Protein AF-A0A9D5ZMN6-F1 (afdb_monomer_lite)

Structure (mmCIF, N/CA/C/O backbone):
data_AF-A0A9D5ZMN6-F1
#
_entry.id   AF-A0A9D5ZMN6-F1
#
loop_
_atom_site.group_PDB
_atom_site.id
_atom_site.type_symbol
_atom_site.label_atom_id
_atom_site.label_alt_id
_atom_site.label_comp_id
_atom_site.label_asym_id
_atom_site.label_entity_id
_atom_site.label_seq_id
_atom_site.pdbx_PDB_ins_code
_atom_site.Cartn_x
_atom_site.Cart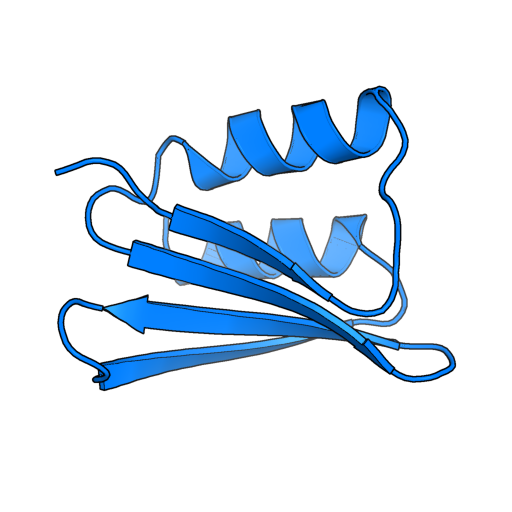n_y
_atom_site.Cartn_z
_atom_site.occupancy
_atom_site.B_iso_or_equiv
_atom_site.auth_seq_id
_atom_site.auth_comp_id
_atom_site.auth_asym_id
_atom_site.auth_atom_id
_atom_site.pdbx_PDB_model_num
ATOM 1 N N . MET A 1 1 ? 15.652 4.244 -13.703 1.00 55.41 1 MET A N 1
ATOM 2 C CA . MET A 1 1 ? 14.237 4.694 -13.673 1.00 55.41 1 MET A CA 1
ATOM 3 C C . MET A 1 1 ? 13.772 4.753 -12.220 1.00 55.41 1 MET A C 1
ATOM 5 O O . MET A 1 1 ? 14.163 3.882 -11.455 1.00 55.41 1 MET A O 1
ATOM 9 N N . ARG A 1 2 ? 13.018 5.781 -11.803 1.00 62.53 2 ARG A N 1
ATOM 10 C CA . ARG A 1 2 ? 12.535 5.907 -10.412 1.00 62.53 2 ARG A CA 1
ATOM 11 C C . ARG A 1 2 ? 11.230 5.134 -10.222 1.00 62.53 2 ARG A C 1
ATOM 13 O O . ARG A 1 2 ? 10.381 5.144 -11.107 1.00 62.53 2 ARG A O 1
ATOM 20 N N . SER A 1 3 ? 11.080 4.505 -9.065 1.00 70.75 3 SER A N 1
ATOM 21 C CA . SER A 1 3 ? 9.862 3.803 -8.661 1.00 70.75 3 SER A CA 1
ATOM 22 C C . SER A 1 3 ? 8.724 4.793 -8.436 1.00 70.75 3 SER A C 1
ATOM 24 O O . SER A 1 3 ? 8.931 5.866 -7.862 1.00 70.75 3 SER A O 1
ATOM 26 N N . LEU A 1 4 ? 7.522 4.444 -8.888 1.00 82.44 4 LEU A N 1
ATOM 27 C CA . LEU A 1 4 ? 6.348 5.305 -8.780 1.00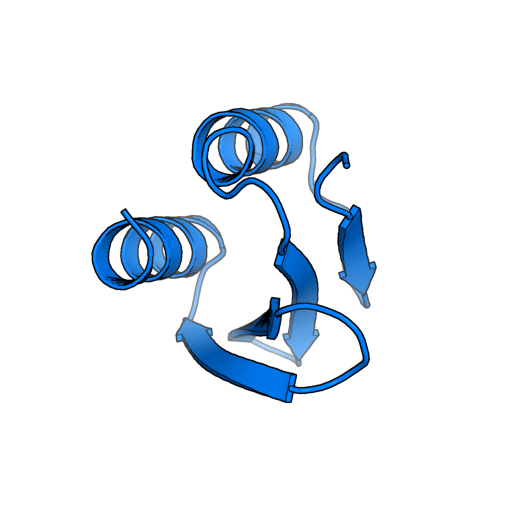 82.44 4 LEU A CA 1
ATOM 28 C C . LEU A 1 4 ? 5.459 4.810 -7.643 1.00 82.44 4 LEU A C 1
ATOM 30 O O . LEU A 1 4 ? 4.932 3.706 -7.718 1.00 82.44 4 LEU A O 1
ATOM 34 N N . ILE A 1 5 ? 5.254 5.632 -6.614 1.00 85.88 5 ILE A N 1
ATOM 35 C CA . ILE A 1 5 ? 4.373 5.297 -5.488 1.00 85.88 5 ILE A CA 1
ATOM 36 C C . ILE A 1 5 ? 3.102 6.136 -5.592 1.00 85.88 5 ILE A C 1
ATOM 38 O O . ILE A 1 5 ? 3.163 7.367 -5.599 1.00 85.88 5 ILE A O 1
ATOM 42 N N . LYS A 1 6 ? 1.942 5.479 -5.655 1.00 88.75 6 LYS A N 1
ATOM 43 C CA . LYS A 1 6 ? 0.625 6.131 -5.680 1.00 88.75 6 LYS A CA 1
ATOM 44 C C . LYS A 1 6 ? -0.195 5.711 -4.469 1.00 88.75 6 LYS A C 1
ATOM 46 O O . LYS A 1 6 ? -0.351 4.523 -4.217 1.00 88.75 6 LYS A O 1
ATOM 51 N N . PHE A 1 7 ? -0.770 6.683 -3.769 1.00 89.81 7 PHE A N 1
ATOM 52 C CA . PHE A 1 7 ? -1.721 6.455 -2.681 1.00 89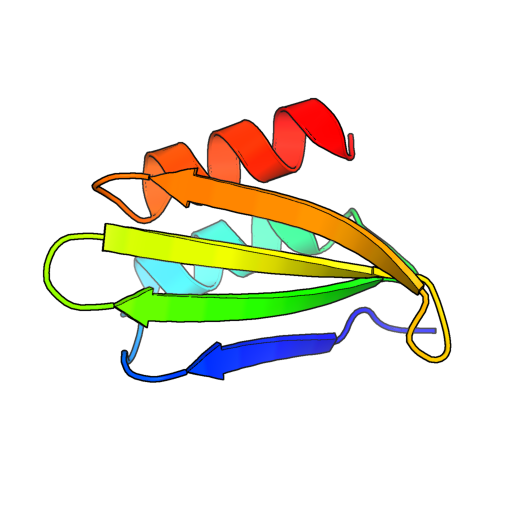.81 7 PHE A CA 1
ATOM 53 C C . PHE A 1 7 ? -3.144 6.714 -3.192 1.00 89.81 7 PHE A C 1
ATOM 55 O O . PHE A 1 7 ? -3.401 7.765 -3.778 1.00 89.81 7 PHE A O 1
ATOM 62 N N . LYS A 1 8 ? -4.063 5.765 -2.999 1.00 91.88 8 LYS A N 1
ATOM 63 C CA . LYS A 1 8 ? -5.475 5.858 -3.398 1.00 91.88 8 LYS A CA 1
ATOM 64 C C . LYS A 1 8 ? -6.387 5.663 -2.192 1.00 91.88 8 LYS A C 1
ATOM 66 O O . LYS A 1 8 ? -6.177 4.758 -1.393 1.00 91.88 8 LYS A O 1
ATOM 71 N N . ASN A 1 9 ? -7.440 6.468 -2.093 1.00 90.19 9 ASN A N 1
ATOM 72 C CA . ASN A 1 9 ? -8.483 6.364 -1.061 1.00 90.19 9 ASN A CA 1
ATOM 73 C C . ASN A 1 9 ? -7.997 6.544 0.393 1.00 90.19 9 ASN A C 1
ATOM 75 O O . ASN A 1 9 ? -8.740 6.270 1.329 1.00 90.19 9 ASN A O 1
ATOM 79 N N . PHE A 1 10 ? -6.771 7.030 0.602 1.00 88.50 10 PHE A N 1
ATOM 80 C CA . PHE A 1 10 ? -6.306 7.534 1.894 1.00 88.50 10 PHE A CA 1
ATOM 81 C C . PHE A 1 10 ? -5.178 8.551 1.704 1.00 88.50 10 PHE A C 1
ATOM 83 O O . PHE A 1 10 ? -4.501 8.563 0.672 1.00 88.50 10 PHE A O 1
ATOM 90 N N . LYS A 1 11 ? -4.975 9.406 2.709 1.00 87.06 11 LYS A N 1
ATOM 91 C CA . LYS A 1 11 ? -3.851 10.343 2.781 1.00 87.06 11 LYS A CA 1
ATOM 92 C C . LYS A 1 11 ? -2.955 9.927 3.953 1.00 87.06 11 LYS A C 1
ATOM 94 O O . LYS A 1 11 ? -3.383 10.103 5.089 1.00 87.06 11 LYS A O 1
ATOM 99 N N . PRO A 1 12 ? -1.760 9.360 3.709 1.00 85.19 12 PRO A N 1
ATOM 100 C CA . PRO A 1 12 ? -0.821 9.049 4.784 1.00 85.19 12 PRO A CA 1
ATOM 101 C C . PRO A 1 12 ? -0.298 10.338 5.424 1.00 85.19 12 PRO A C 1
ATOM 103 O O . PRO A 1 12 ? 0.018 11.303 4.717 1.00 85.19 12 PRO A O 1
ATOM 106 N N . GLY A 1 13 ? -0.158 10.339 6.747 1.00 89.94 13 GLY A N 1
ATOM 107 C CA . GLY A 1 13 ? 0.537 11.397 7.472 1.00 89.94 13 GLY A CA 1
ATOM 108 C C . GLY A 1 13 ? 2.041 11.403 7.178 1.00 89.94 13 GLY A C 1
ATOM 109 O O . GLY A 1 13 ? 2.589 10.472 6.584 1.00 89.94 13 GLY A O 1
ATOM 110 N N . THR A 1 14 ? 2.749 12.443 7.623 1.00 89.00 14 THR A N 1
ATOM 111 C CA . THR A 1 14 ? 4.189 12.630 7.351 1.00 89.00 14 THR A CA 1
ATOM 112 C C . THR A 1 14 ? 5.040 11.425 7.768 1.00 89.00 14 THR A C 1
ATOM 114 O O . THR A 1 14 ? 5.915 11.001 7.013 1.00 89.00 14 THR A O 1
ATOM 117 N N . LYS A 1 15 ? 4.758 10.833 8.938 1.00 8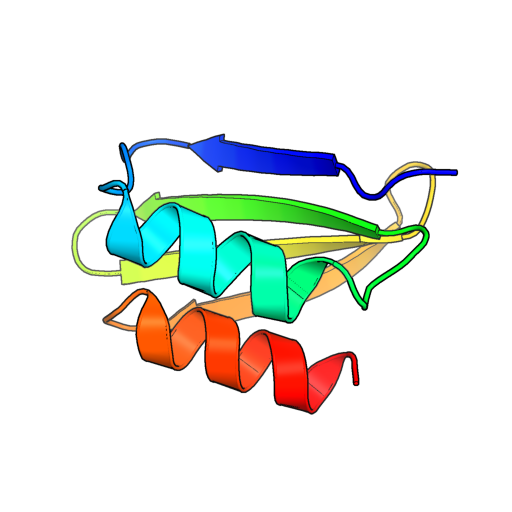7.81 15 LYS A N 1
ATOM 118 C CA . LYS A 1 15 ? 5.475 9.653 9.454 1.00 87.81 15 LYS A CA 1
ATOM 119 C C . LYS A 1 15 ? 5.254 8.414 8.581 1.00 87.81 15 LYS A C 1
ATOM 121 O O . LYS A 1 15 ? 6.214 7.752 8.203 1.00 87.81 15 LYS A O 1
ATOM 126 N N . GLU A 1 16 ? 4.006 8.136 8.209 1.00 85.88 16 GLU A N 1
ATOM 127 C CA . GLU A 1 16 ? 3.648 6.997 7.353 1.00 85.88 16 GLU A CA 1
ATOM 128 C C . GLU A 1 16 ? 4.249 7.141 5.957 1.00 85.88 16 GLU A C 1
ATOM 130 O O . GLU A 1 16 ? 4.823 6.199 5.418 1.00 85.88 16 GLU A O 1
ATOM 135 N N . LYS A 1 17 ? 4.172 8.347 5.386 1.00 86.88 17 LYS A N 1
ATOM 136 C CA . LYS A 1 17 ? 4.740 8.652 4.071 1.00 86.88 17 LYS A CA 1
ATOM 137 C C . LYS A 1 17 ? 6.252 8.436 4.066 1.00 86.88 17 LYS A C 1
ATOM 139 O O . LYS A 1 17 ? 6.773 7.846 3.124 1.00 86.88 17 LYS A O 1
ATOM 144 N N . ARG A 1 18 ? 6.939 8.860 5.133 1.00 8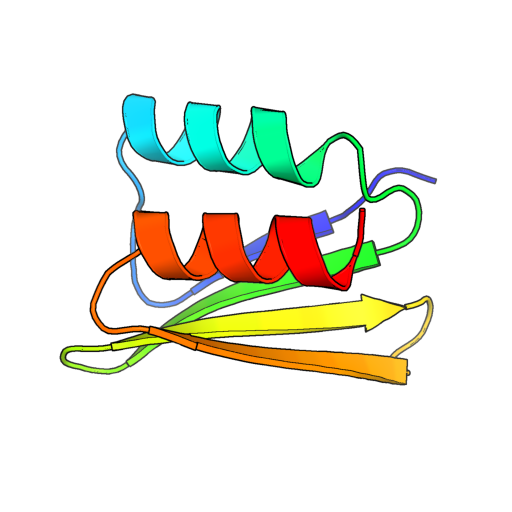7.88 18 ARG A N 1
ATOM 145 C CA . ARG A 1 18 ? 8.377 8.640 5.320 1.00 87.88 18 ARG A CA 1
ATOM 146 C C . ARG A 1 18 ? 8.708 7.151 5.434 1.00 87.88 18 ARG A C 1
ATOM 148 O O . ARG A 1 18 ? 9.540 6.680 4.672 1.00 87.88 18 ARG A O 1
ATOM 155 N N . MET A 1 19 ? 7.991 6.401 6.273 1.00 87.44 19 MET A N 1
ATOM 156 C CA . MET A 1 19 ? 8.159 4.947 6.403 1.00 87.44 19 MET A CA 1
ATOM 157 C C . MET A 1 19 ? 7.994 4.221 5.059 1.00 87.44 19 MET A C 1
ATOM 159 O O . MET A 1 19 ? 8.827 3.395 4.690 1.00 87.44 19 MET A O 1
ATOM 163 N N . VAL A 1 20 ? 6.936 4.545 4.310 1.00 85.94 20 VAL A N 1
ATOM 164 C CA . VAL A 1 20 ? 6.667 3.968 2.986 1.00 85.94 20 VAL A CA 1
ATOM 165 C C . VAL A 1 20 ? 7.805 4.292 2.020 1.00 85.94 20 VAL A C 1
ATOM 167 O O . VAL A 1 20 ? 8.305 3.397 1.347 1.00 85.94 20 VAL A O 1
ATOM 170 N N . LEU A 1 21 ? 8.245 5.551 1.965 1.00 84.94 21 LEU A N 1
ATOM 171 C CA . LEU A 1 21 ? 9.334 5.975 1.088 1.00 84.94 21 LEU A CA 1
ATOM 172 C C . LE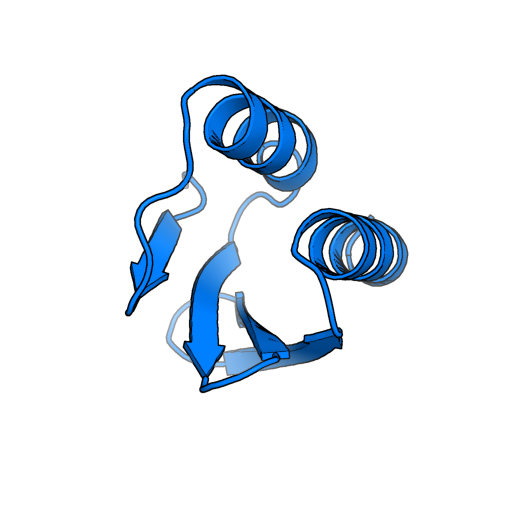U A 1 21 ? 10.659 5.300 1.445 1.00 84.94 21 LEU A C 1
ATOM 174 O O . LEU A 1 21 ? 11.342 4.837 0.543 1.00 84.94 21 LEU A O 1
ATOM 178 N N . GLU A 1 22 ? 11.014 5.201 2.726 1.00 85.06 22 GLU A N 1
ATOM 179 C CA . GLU A 1 22 ? 12.257 4.551 3.159 1.00 85.06 22 GLU A CA 1
ATOM 180 C C . GLU A 1 22 ? 12.280 3.063 2.806 1.00 85.06 22 GLU A C 1
ATOM 182 O O . GLU A 1 22 ? 13.296 2.558 2.334 1.00 85.06 22 GLU A O 1
ATOM 187 N N . LYS A 1 23 ? 11.152 2.367 2.974 1.00 83.19 23 LYS A N 1
ATOM 188 C CA . LYS A 1 23 ? 11.053 0.937 2.663 1.00 83.19 23 LYS A CA 1
ATOM 189 C C . LYS A 1 23 ? 10.953 0.660 1.166 1.00 83.19 23 LYS A C 1
ATOM 191 O O . LYS A 1 23 ? 11.521 -0.321 0.701 1.00 83.19 23 LYS A O 1
ATOM 196 N N . ILE A 1 24 ? 10.263 1.517 0.413 1.00 77.50 24 ILE A N 1
ATOM 197 C CA . ILE A 1 24 ? 10.005 1.314 -1.018 1.00 77.50 24 ILE A CA 1
ATOM 198 C C . ILE A 1 24 ? 11.088 1.912 -1.920 1.00 77.50 24 ILE A C 1
ATOM 200 O O . ILE A 1 24 ? 11.246 1.469 -3.055 1.00 77.50 24 ILE A O 1
ATOM 204 N N . ARG A 1 25 ? 11.885 2.867 -1.428 1.00 74.62 25 ARG A N 1
ATOM 205 C CA . ARG A 1 25 ? 13.026 3.449 -2.158 1.00 74.62 25 ARG A CA 1
ATOM 206 C C . ARG A 1 25 ? 13.968 2.390 -2.733 1.00 74.62 25 ARG A C 1
ATOM 208 O O . ARG A 1 25 ? 14.556 2.626 -3.784 1.00 74.62 25 ARG A O 1
ATOM 215 N N . ASN A 1 26 ? 14.098 1.255 -2.054 1.00 73.12 26 ASN A N 1
ATOM 216 C CA . ASN A 1 26 ? 14.971 0.166 -2.477 1.00 73.12 26 ASN A CA 1
ATOM 217 C C . ASN A 1 26 ? 14.368 -0.676 -3.619 1.00 73.12 26 ASN A C 1
ATOM 219 O O . ASN A 1 26 ? 15.115 -1.314 -4.353 1.00 73.12 26 ASN A O 1
ATOM 223 N N . PHE A 1 27 ? 13.048 -0.630 -3.843 1.00 74.25 27 PHE A N 1
ATOM 224 C CA . PHE A 1 27 ? 12.381 -1.338 -4.943 1.00 74.25 27 PHE A CA 1
ATOM 225 C C . PHE A 1 27 ? 12.488 -0.542 -6.237 1.00 74.25 27 PHE A C 1
ATOM 227 O O . PHE A 1 27 ? 11.493 -0.009 -6.727 1.00 74.25 27 PHE A O 1
ATOM 234 N N . LEU A 1 28 ? 13.690 -0.430 -6.800 1.00 67.62 28 LEU A N 1
ATOM 235 C CA . LEU A 1 28 ? 13.907 0.209 -8.100 1.00 67.62 28 LEU A CA 1
ATOM 236 C C . LEU A 1 28 ? 13.105 -0.516 -9.202 1.00 67.62 28 LEU A C 1
ATOM 238 O O . LEU A 1 28 ? 12.895 -1.719 -9.118 1.00 67.62 28 LEU A O 1
ATOM 242 N N . HIS A 1 29 ? 12.649 0.217 -10.226 1.00 73.12 29 HIS A N 1
ATOM 243 C CA . HIS A 1 29 ? 11.898 -0.302 -11.393 1.00 73.12 29 HIS A CA 1
ATOM 244 C C . HIS A 1 29 ? 10.460 -0.808 -11.139 1.00 73.12 29 HIS A C 1
ATOM 246 O O . HIS A 1 29 ? 9.840 -1.371 -12.044 1.00 73.12 29 HIS A O 1
ATOM 252 N N . HIS A 1 30 ? 9.883 -0.526 -9.967 1.00 81.25 30 HIS A N 1
ATOM 253 C CA . HIS A 1 30 ? 8.517 -0.932 -9.622 1.00 81.25 30 HIS A CA 1
ATOM 254 C C . HIS A 1 30 ? 7.546 0.253 -9.521 1.00 81.25 30 HIS A C 1
ATOM 256 O O . HIS A 1 30 ? 7.879 1.321 -9.001 1.00 81.25 30 HIS A O 1
ATOM 262 N N . SER A 1 31 ? 6.313 0.055 -9.982 1.00 86.38 31 SER A N 1
ATOM 263 C CA . SER A 1 31 ? 5.182 0.937 -9.683 1.00 86.38 31 SER A CA 1
ATOM 264 C C . SER A 1 31 ? 4.349 0.320 -8.569 1.00 86.38 31 SER A C 1
ATOM 266 O O . SER A 1 31 ? 3.841 -0.787 -8.718 1.00 86.38 31 SER A O 1
ATOM 268 N N . ILE A 1 32 ? 4.200 1.031 -7.454 1.00 87.62 32 ILE A N 1
ATOM 269 C CA . ILE A 1 32 ? 3.504 0.541 -6.266 1.00 87.62 32 ILE A CA 1
ATOM 270 C C . ILE A 1 32 ? 2.284 1.413 -5.994 1.00 87.62 32 ILE A C 1
ATOM 272 O O . ILE A 1 32 ? 2.378 2.626 -5.799 1.00 87.62 32 ILE A O 1
ATOM 276 N N . ILE A 1 33 ? 1.117 0.781 -5.983 1.00 90.00 33 ILE A N 1
ATOM 277 C CA . ILE A 1 33 ? -0.165 1.416 -5.702 1.00 90.00 33 ILE A CA 1
ATOM 278 C C . ILE A 1 33 ? -0.620 0.946 -4.327 1.00 90.00 33 ILE A C 1
ATOM 280 O O . ILE A 1 33 ? -0.920 -0.226 -4.134 1.00 90.00 33 ILE A O 1
ATOM 284 N N . LEU A 1 34 ? -0.689 1.872 -3.379 1.00 90.38 34 LEU A N 1
ATOM 285 C CA . LEU A 1 34 ? -1.225 1.647 -2.045 1.00 90.38 34 LEU A CA 1
ATOM 286 C C . LEU A 1 34 ? -2.653 2.179 -2.009 1.00 90.38 34 LEU A C 1
ATOM 288 O O . LEU A 1 34 ? -2.888 3.351 -2.301 1.00 90.38 34 LEU A O 1
ATOM 292 N N . LYS A 1 35 ? -3.614 1.336 -1.647 1.00 93.12 35 LYS A N 1
ATOM 293 C CA . LYS A 1 35 ? -5.036 1.680 -1.574 1.00 93.12 35 LYS A CA 1
ATOM 294 C C . LYS A 1 35 ? -5.594 1.340 -0.197 1.00 93.12 35 LYS A C 1
ATOM 296 O O . LYS A 1 35 ? -5.191 0.346 0.393 1.00 93.12 35 LYS A O 1
ATOM 301 N N . LYS A 1 36 ? -6.544 2.133 0.299 1.00 91.69 36 LYS A N 1
ATOM 302 C CA . LYS A 1 36 ? -7.385 1.759 1.445 1.00 91.69 36 LYS A CA 1
ATOM 303 C C . LYS A 1 36 ? -8.779 1.356 0.962 1.00 91.69 36 LYS A C 1
ATOM 305 O O . LYS A 1 36 ? -9.413 2.095 0.208 1.00 91.69 36 LYS A O 1
ATOM 310 N N . GLU A 1 37 ? -9.238 0.182 1.378 1.00 89.38 37 GLU A N 1
ATOM 311 C CA . GLU A 1 37 ? -10.533 -0.407 1.026 1.00 89.38 37 GLU A CA 1
ATOM 312 C C . GLU A 1 37 ? -11.267 -0.799 2.310 1.00 89.38 37 GLU A C 1
ATOM 314 O O . GLU A 1 37 ? -11.053 -1.871 2.880 1.00 89.38 37 GLU A O 1
ATOM 319 N N . GLY A 1 38 ? -12.102 0.119 2.803 1.00 88.75 38 GLY A N 1
ATOM 320 C CA . GLY A 1 38 ? -12.781 -0.033 4.088 1.00 88.75 38 GLY A CA 1
ATOM 321 C C . GLY A 1 38 ? -11.783 -0.131 5.245 1.00 88.75 38 GLY A C 1
ATOM 322 O O . GLY A 1 38 ? -11.023 0.807 5.503 1.00 88.75 38 GLY A O 1
ATOM 323 N N . GLN A 1 39 ? -11.790 -1.275 5.933 1.00 88.69 39 GLN A N 1
ATOM 324 C CA . GLN A 1 39 ? -10.915 -1.561 7.077 1.00 88.69 39 GLN A CA 1
ATOM 325 C C . GLN A 1 39 ? -9.520 -2.068 6.683 1.00 88.69 39 GLN A C 1
ATOM 327 O O . GLN A 1 39 ? -8.659 -2.209 7.546 1.00 88.69 39 GLN A O 1
ATOM 332 N N . TYR A 1 40 ? -9.274 -2.328 5.398 1.00 92.00 40 TYR A N 1
ATOM 333 C CA . TYR A 1 40 ? -8.024 -2.922 4.937 1.00 92.00 40 TYR A CA 1
ATOM 334 C C . TYR A 1 40 ? -7.209 -1.966 4.072 1.00 92.00 40 TYR A C 1
ATOM 336 O O . TYR A 1 40 ? -7.737 -1.076 3.404 1.00 92.00 40 TYR A O 1
ATOM 344 N N . TYR A 1 41 ? -5.905 -2.207 4.047 1.00 92.69 41 TYR A N 1
ATOM 345 C CA . TYR A 1 41 ? -4.958 -1.606 3.125 1.00 92.69 41 TYR A CA 1
ATOM 346 C C . TYR A 1 41 ? -4.502 -2.666 2.129 1.00 92.69 41 TYR A C 1
ATOM 348 O O . TYR A 1 41 ? -4.182 -3.788 2.518 1.00 92.69 41 TYR A O 1
ATOM 356 N N . SER A 1 42 ? -4.433 -2.291 0.861 1.00 92.75 42 SER A N 1
ATOM 357 C CA . SER A 1 42 ? -3.986 -3.137 -0.239 1.00 92.75 42 SER A CA 1
ATOM 358 C C . SER A 1 42 ? -2.776 -2.494 -0.920 1.00 92.75 42 SER A C 1
ATOM 360 O O . SER A 1 42 ? -2.746 -1.278 -1.116 1.00 92.75 42 SER A O 1
ATOM 362 N N . ALA A 1 43 ? -1.781 -3.295 -1.289 1.00 91.12 43 ALA A N 1
ATOM 363 C CA . ALA A 1 43 ? -0.636 -2.880 -2.092 1.00 91.12 43 ALA A CA 1
ATOM 364 C C . ALA A 1 43 ? -0.614 -3.685 -3.385 1.00 91.12 43 ALA A C 1
ATOM 366 O O . ALA A 1 43 ? -0.665 -4.912 -3.342 1.00 91.12 43 ALA A O 1
ATOM 367 N N . THR A 1 44 ? -0.480 -3.002 -4.513 1.00 90.94 44 THR A N 1
ATOM 368 C CA . THR A 1 44 ? -0.299 -3.612 -5.830 1.00 90.94 44 THR A CA 1
ATOM 369 C C . THR A 1 44 ? 1.053 -3.184 -6.373 1.00 90.94 44 THR A C 1
ATOM 371 O O . THR A 1 44 ? 1.321 -1.988 -6.482 1.00 90.94 44 THR A O 1
ATOM 374 N N . VAL A 1 45 ? 1.898 -4.151 -6.708 1.00 89.38 45 VAL A N 1
ATOM 375 C CA . VAL A 1 45 ? 3.249 -3.952 -7.234 1.00 89.38 45 VAL A CA 1
ATOM 376 C C . VAL A 1 45 ? 3.255 -4.387 -8.686 1.00 89.38 45 VAL A C 1
ATOM 378 O O . VAL A 1 45 ? 2.957 -5.538 -9.004 1.00 89.38 45 VAL A O 1
ATOM 381 N N . LEU A 1 46 ? 3.609 -3.457 -9.560 1.00 87.56 46 LEU A N 1
ATOM 382 C CA . LEU A 1 46 ? 3.751 -3.680 -10.988 1.00 87.56 46 LEU A CA 1
ATOM 383 C C . LEU A 1 46 ? 5.231 -3.541 -11.356 1.00 87.56 46 LEU A C 1
ATOM 385 O O . LEU A 1 46 ? 5.859 -2.545 -10.986 1.00 87.56 46 LEU A O 1
ATOM 389 N N . ALA A 1 47 ? 5.781 -4.502 -12.094 1.00 81.94 47 ALA A N 1
ATOM 390 C CA . ALA A 1 47 ? 7.061 -4.334 -12.776 1.00 81.94 47 ALA A CA 1
ATOM 391 C C . ALA A 1 47 ? 6.836 -3.844 -14.206 1.00 81.94 47 ALA A C 1
ATOM 393 O O . ALA A 1 47 ? 6.006 -4.385 -14.937 1.00 81.94 47 ALA A O 1
ATOM 394 N N . GLY A 1 48 ? 7.597 -2.825 -14.611 1.00 71.81 48 GLY A N 1
ATOM 395 C CA . GLY A 1 48 ? 7.557 -2.305 -15.979 1.00 71.81 48 GLY A CA 1
ATOM 396 C C . GLY A 1 48 ? 6.158 -1.862 -16.434 1.00 71.81 48 GLY A C 1
ATOM 397 O O . GLY A 1 48 ? 5.401 -1.252 -15.674 1.00 71.81 48 GLY A O 1
ATOM 398 N N . VAL A 1 49 ? 5.827 -2.147 -17.697 1.00 65.94 49 VAL A N 1
ATOM 399 C CA . VAL A 1 49 ? 4.569 -1.745 -18.350 1.00 65.94 49 VAL A CA 1
ATOM 400 C C . VAL A 1 49 ? 3.457 -2.755 -18.035 1.00 65.94 49 VAL A C 1
ATOM 402 O O . VAL A 1 49 ? 3.019 -3.511 -18.891 1.00 65.94 49 VAL A O 1
ATOM 405 N N . GLY A 1 50 ? 2.996 -2.770 -16.783 1.00 70.00 50 GLY A N 1
ATOM 406 C CA . GLY A 1 50 ? 1.728 -3.415 -16.415 1.00 70.00 50 GLY A CA 1
ATOM 407 C C . GLY A 1 50 ? 1.795 -4.874 -15.960 1.00 70.00 50 GLY A C 1
ATOM 408 O O . GLY A 1 50 ? 0.742 -5.451 -15.695 1.00 70.00 50 GLY A O 1
ATOM 409 N N . THR A 1 51 ? 2.980 -5.464 -15.788 1.00 82.75 51 THR A N 1
ATOM 410 C CA . THR A 1 51 ? 3.082 -6.822 -15.236 1.00 82.75 51 THR A CA 1
ATOM 411 C C . THR A 1 51 ? 2.855 -6.794 -13.730 1.00 82.75 51 THR A C 1
ATOM 413 O O . THR A 1 51 ? 3.670 -6.252 -12.980 1.00 82.75 51 THR A O 1
ATOM 416 N N . LEU A 1 52 ? 1.747 -7.384 -13.275 1.00 85.88 52 LEU A N 1
ATOM 417 C CA . LEU A 1 52 ? 1.475 -7.578 -11.854 1.00 85.88 52 LEU A CA 1
ATOM 418 C C . LEU A 1 52 ? 2.471 -8.579 -11.266 1.00 85.88 52 LEU A C 1
ATOM 420 O O . LEU A 1 52 ? 2.461 -9.748 -11.633 1.00 85.88 52 LEU A O 1
ATOM 424 N N . LEU A 1 53 ? 3.300 -8.119 -10.332 1.00 85.75 53 LEU A N 1
ATOM 425 C CA . LEU A 1 53 ? 4.211 -8.988 -9.589 1.00 85.75 53 LEU A CA 1
ATOM 426 C C . LEU A 1 53 ? 3.597 -9.478 -8.289 1.00 85.75 53 LEU A C 1
ATOM 428 O O . LEU A 1 53 ? 3.742 -10.638 -7.917 1.00 85.75 53 LEU A O 1
ATOM 432 N N . LEU A 1 54 ? 2.968 -8.563 -7.555 1.00 88.25 54 LEU A N 1
ATOM 433 C CA . LEU A 1 54 ? 2.559 -8.838 -6.192 1.00 88.25 54 LEU A CA 1
ATOM 434 C C . LEU A 1 54 ? 1.340 -8.008 -5.823 1.00 88.25 54 LEU A C 1
ATOM 436 O O . LEU A 1 54 ? 1.281 -6.805 -6.082 1.00 88.25 54 LEU A O 1
ATOM 440 N N . GLN A 1 55 ? 0.392 -8.653 -5.155 1.00 90.81 55 GLN A N 1
ATOM 441 C CA . GLN A 1 55 ? -0.728 -7.988 -4.516 1.00 90.81 55 GLN A CA 1
ATOM 442 C C . GLN A 1 55 ? -0.836 -8.471 -3.072 1.00 90.81 55 GLN A C 1
ATOM 444 O O . GLN A 1 55 ? -0.920 -9.669 -2.816 1.00 90.81 55 GLN A O 1
ATOM 449 N N . LEU A 1 56 ? -0.815 -7.533 -2.128 1.00 91.88 56 LEU A N 1
ATOM 450 C CA . LEU A 1 56 ? -0.906 -7.806 -0.696 1.00 91.88 56 LEU A CA 1
ATOM 451 C C . LEU A 1 56 ? -2.067 -7.035 -0.084 1.00 91.88 56 LEU A C 1
ATOM 453 O O . LEU A 1 56 ? -2.415 -5.951 -0.552 1.00 91.88 56 LEU A O 1
ATOM 457 N N . LYS A 1 57 ? -2.626 -7.576 0.997 1.00 93.31 57 LYS A N 1
ATOM 458 C CA . LYS A 1 57 ? -3.674 -6.944 1.796 1.00 93.31 57 LYS A CA 1
ATOM 459 C C . LYS A 1 57 ? -3.354 -7.119 3.277 1.00 93.31 57 LYS A C 1
ATOM 461 O O . LYS A 1 57 ? -2.959 -8.205 3.688 1.00 93.31 57 LYS A O 1
ATOM 466 N N . ALA A 1 58 ? -3.527 -6.068 4.069 1.00 92.56 58 ALA A N 1
ATOM 467 C CA . ALA A 1 58 ? -3.327 -6.104 5.515 1.00 92.56 58 ALA A CA 1
ATOM 468 C C . ALA A 1 58 ? -4.324 -5.191 6.240 1.00 92.56 58 ALA A C 1
ATOM 470 O O . ALA A 1 58 ? -4.878 -4.263 5.652 1.00 92.56 58 ALA A O 1
ATOM 471 N N . GLY A 1 59 ? -4.547 -5.441 7.532 1.00 91.94 59 GLY A N 1
ATOM 472 C CA . GLY A 1 59 ? -5.424 -4.608 8.368 1.00 91.94 59 GLY A CA 1
ATOM 473 C C . GLY A 1 59 ? -4.839 -3.228 8.690 1.00 91.94 59 GLY A C 1
ATOM 474 O O . GLY A 1 59 ? -5.571 -2.294 8.998 1.00 91.94 59 GLY A O 1
ATOM 475 N N . ASN A 1 60 ? -3.521 -3.060 8.578 1.00 90.56 60 ASN A N 1
ATOM 476 C CA . ASN A 1 60 ? -2.855 -1.774 8.765 1.00 90.56 60 ASN A CA 1
ATOM 477 C C . ASN A 1 60 ? -1.718 -1.575 7.756 1.00 90.56 60 ASN A C 1
ATOM 479 O O . ASN A 1 60 ? -1.182 -2.523 7.177 1.00 90.56 60 ASN A O 1
ATOM 483 N N . LEU A 1 61 ? -1.354 -0.308 7.551 1.00 87.75 61 LEU A N 1
ATOM 484 C CA . LEU A 1 61 ? -0.337 0.088 6.582 1.00 87.75 61 LEU A CA 1
ATOM 485 C C . LEU A 1 61 ? 1.054 -0.444 6.950 1.00 87.75 61 LEU A C 1
ATOM 487 O O . LEU A 1 61 ? 1.808 -0.831 6.066 1.00 87.75 61 LEU A O 1
ATOM 491 N N . GLN A 1 62 ? 1.399 -0.494 8.236 1.00 89.44 62 GLN A N 1
ATOM 492 C CA . GLN A 1 62 ? 2.722 -0.932 8.679 1.00 89.44 62 GLN A CA 1
ATOM 493 C C . GLN A 1 62 ? 2.985 -2.402 8.330 1.00 89.44 62 GLN A C 1
ATOM 495 O O . GLN A 1 62 ? 4.008 -2.703 7.717 1.00 89.44 62 GLN A O 1
ATOM 500 N N . GLN A 1 63 ? 2.042 -3.295 8.640 1.00 91.56 63 GLN A N 1
ATOM 501 C CA . GLN A 1 63 ? 2.113 -4.704 8.253 1.00 91.56 63 GLN A CA 1
ATOM 502 C C . GLN A 1 63 ? 2.161 -4.860 6.736 1.00 91.56 63 GLN A C 1
ATOM 504 O O . GLN A 1 63 ? 2.978 -5.625 6.236 1.00 91.56 63 GLN A O 1
ATOM 509 N N . LEU A 1 64 ? 1.343 -4.099 5.999 1.00 91.50 64 LEU A N 1
ATOM 510 C CA . LEU A 1 64 ? 1.347 -4.146 4.538 1.00 91.50 64 LEU A CA 1
ATOM 511 C C . LEU A 1 64 ? 2.735 -3.838 3.967 1.00 91.50 64 LEU A C 1
ATOM 513 O O . LEU A 1 64 ? 3.235 -4.592 3.138 1.00 91.50 64 LEU A O 1
ATOM 517 N N . ILE A 1 65 ? 3.357 -2.745 4.418 1.00 89.69 65 ILE A N 1
ATOM 518 C CA . ILE A 1 65 ? 4.690 -2.340 3.961 1.00 89.69 65 ILE A CA 1
ATOM 519 C C . ILE A 1 65 ? 5.751 -3.347 4.395 1.00 89.69 65 ILE A C 1
ATOM 521 O O . ILE A 1 65 ? 6.626 -3.674 3.600 1.00 89.69 65 ILE A O 1
ATOM 525 N N . GLN A 1 66 ? 5.667 -3.877 5.614 1.00 89.94 66 GLN A N 1
ATOM 526 C CA . GLN A 1 66 ? 6.600 -4.896 6.086 1.00 89.94 66 GLN A CA 1
ATOM 527 C C . GLN A 1 66 ? 6.539 -6.161 5.221 1.00 89.94 66 GLN A C 1
ATOM 529 O O . GLN A 1 66 ? 7.578 -6.634 4.765 1.00 89.94 66 GLN A O 1
ATOM 534 N N . SER A 1 67 ? 5.338 -6.666 4.928 1.00 90.19 67 SER A N 1
ATOM 535 C CA . SER A 1 67 ? 5.151 -7.813 4.034 1.00 90.19 67 SER A CA 1
ATOM 536 C C . SER A 1 67 ? 5.604 -7.509 2.606 1.00 90.19 67 SER A C 1
ATOM 538 O O . SER A 1 67 ? 6.207 -8.365 1.965 1.00 90.19 67 SER A O 1
ATOM 540 N N . LEU A 1 68 ? 5.363 -6.288 2.117 1.00 87.62 68 LEU A N 1
ATOM 541 C CA . LEU A 1 68 ? 5.854 -5.840 0.814 1.00 87.62 68 LEU A CA 1
ATOM 542 C C . LEU A 1 68 ? 7.381 -5.915 0.755 1.00 87.62 68 LEU A C 1
ATOM 544 O O . LEU A 1 68 ? 7.938 -6.446 -0.199 1.00 87.62 68 LEU A O 1
ATOM 548 N N . THR A 1 69 ? 8.051 -5.427 1.802 1.00 85.06 69 THR A N 1
ATOM 549 C CA . THR A 1 69 ? 9.509 -5.443 1.890 1.00 85.06 69 THR A CA 1
ATOM 550 C C . THR A 1 69 ? 10.078 -6.845 1.995 1.00 85.06 69 THR A C 1
ATOM 552 O O . THR A 1 69 ? 11.087 -7.113 1.365 1.00 85.06 69 THR A O 1
ATOM 555 N N . GLN A 1 70 ? 9.429 -7.750 2.722 1.00 86.25 70 GLN A N 1
ATOM 556 C CA . GLN A 1 70 ? 9.875 -9.144 2.800 1.00 86.25 70 GLN A CA 1
ATOM 557 C C . GLN A 1 70 ? 9.703 -9.924 1.492 1.00 86.25 70 GLN A C 1
ATOM 559 O O . GLN A 1 70 ? 10.363 -10.937 1.304 1.00 86.25 70 GLN A O 1
ATOM 564 N N . LYS A 1 71 ? 8.773 -9.514 0.623 1.00 85.12 71 LYS A N 1
ATOM 565 C CA . LYS A 1 71 ? 8.500 -10.205 -0.646 1.00 85.12 71 LYS A CA 1
ATOM 566 C C . LYS A 1 71 ? 9.320 -9.667 -1.819 1.00 85.12 71 LYS A C 1
ATOM 568 O O . LYS A 1 71 ? 9.474 -10.386 -2.799 1.00 85.12 71 LYS A O 1
ATOM 573 N N . LEU A 1 72 ? 9.764 -8.412 -1.747 1.00 77.19 72 LEU A N 1
ATOM 574 C CA . LEU A 1 72 ? 10.475 -7.719 -2.830 1.00 77.19 72 LEU A CA 1
ATOM 575 C C . LEU A 1 72 ? 11.939 -7.384 -2.512 1.00 77.19 72 LEU A C 1
ATOM 577 O O . LEU A 1 72 ? 12.655 -6.959 -3.418 1.00 77.19 72 LEU A O 1
ATOM 581 N N . GLY A 1 73 ? 12.340 -7.450 -1.240 1.00 67.19 73 GLY A N 1
ATOM 582 C CA . GLY A 1 73 ? 13.728 -7.292 -0.798 1.00 67.19 73 GLY A CA 1
ATOM 583 C C . GLY A 1 73 ? 14.449 -8.624 -0.821 1.00 67.19 73 GLY A C 1
ATOM 584 O O . GLY A 1 73 ? 15.664 -8.588 -1.096 1.00 67.19 73 GLY A O 1
#

Foldseek 3Di:
DFEAEAEEPDDDDPVLVVVLCVLCRVQGQWHWYWYDDPQKIKIWIAHDPRRTDDIDMDSDSVVRSVVVSVVRD

Secondary structure (DSSP, 8-state):
-PPEEEEES----HHHHHHHHHHHTT-TTEEEEEEEETTEEEEEEEETTTEEEEEEEESSHHHHHHHHHHHH-

pLDDT: mean 84.91, std 8.11, range [55.41, 93.31]

Radius of gyration: 11.22 Å; chains: 1; bounding box: 28×23×28 Å

Sequence (73 aa):
MRSLIKFKNFKPGTKEKRMVLEKIRNFLHHSIILKKEGQYYSATVLAGVGTLLLQLKAGNLQQLIQSLTQKLG